Protein AF-A0AAE6CJ01-F1 (afdb_monomer_lite)

Foldseek 3Di:
DPDPDDPVVLLQVLLVVLLVLLVVLQVVLCVVCVVVVVVDDPVCCCVSRVVVSLVVSLVSLLQQLLVDPPPSLVSLVSSPVSNVVVVQVVVCVVVVHRDDDPCCVVVVVSSVVSNVSSNVNSVCVNVDVVVVVVVVVVD

pLDDT: mean 82.45, std 14.65, range [36.97, 95.62]

Sequence (139 aa):
MAGVTLNFLSILKYSLILFVVGVSMSAAYTVLWGEDLASQSSLDFLFYQYLPINLVCLLVLSYYAKVQVRYTIFHLIAAVSISDLLGVIITSILMGEWFVSPLWVIDFPVTVITIGVAMIIGRSLRKGPIASWKVNAEN

Secondary structure (DSSP, 8-state):
-------HHHHHHHHHHHHHHHHHHHHHHHHHHTTTTTT--HHHIIIIIIHHHHHHHHHHHHHHHHH--SSHHHHHHHHHHHHHHHHHHHHHHHHTS----TTHHHHHHHHHHHHHHHHHHHHHHHHSHHHHHHHHS--

Structure (mmCIF, N/CA/C/O backbone):
data_AF-A0AAE6CJ01-F1
#
_entry.id   AF-A0AAE6CJ01-F1
#
loop_
_atom_site.group_PDB
_atom_site.id
_atom_site.type_symbol
_atom_site.label_atom_id
_atom_site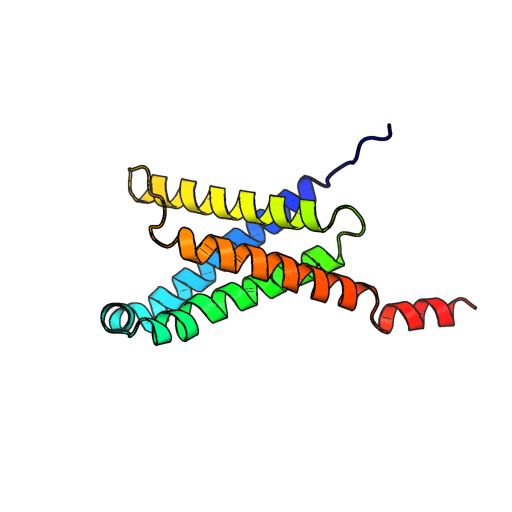.label_alt_id
_atom_site.label_comp_id
_atom_site.label_asym_id
_atom_site.label_entity_id
_atom_site.label_seq_id
_atom_site.pdbx_PDB_ins_code
_atom_site.Cartn_x
_atom_site.Cartn_y
_atom_site.Cartn_z
_atom_site.occupancy
_atom_site.B_iso_or_equiv
_atom_site.auth_seq_id
_atom_site.auth_comp_id
_atom_site.auth_asym_id
_atom_site.auth_atom_id
_atom_site.pdbx_PDB_model_num
ATOM 1 N N . MET A 1 1 ? -23.620 18.117 16.827 1.00 37.97 1 MET A N 1
ATOM 2 C CA . MET A 1 1 ? -22.871 17.233 15.908 1.00 37.97 1 MET A CA 1
ATOM 3 C C . MET A 1 1 ? -21.413 17.259 16.339 1.00 37.97 1 MET A C 1
ATOM 5 O O . MET A 1 1 ? -20.735 18.241 16.080 1.00 37.97 1 MET A O 1
ATOM 9 N N . ALA A 1 2 ? -20.962 16.270 17.113 1.00 36.97 2 ALA A N 1
ATOM 10 C CA . ALA A 1 2 ? -19.562 16.200 17.525 1.00 36.97 2 ALA A CA 1
ATOM 11 C C . ALA A 1 2 ? -18.720 15.820 16.300 1.00 36.97 2 ALA A C 1
ATOM 13 O O . ALA A 1 2 ? -18.972 14.784 15.684 1.00 36.97 2 ALA A O 1
ATOM 14 N N . GLY A 1 3 ? -17.786 16.693 15.919 1.00 43.44 3 GLY A N 1
ATOM 15 C CA . GLY A 1 3 ? -16.930 16.510 14.754 1.00 43.44 3 GLY A CA 1
ATOM 16 C C . GLY A 1 3 ? -16.203 15.172 14.815 1.00 43.44 3 GLY A C 1
ATOM 17 O O . GLY A 1 3 ? -15.564 14.833 15.810 1.00 43.44 3 GLY A O 1
ATOM 18 N N . VAL A 1 4 ? -16.330 14.397 13.744 1.00 55.81 4 VAL A N 1
ATOM 19 C CA . VAL A 1 4 ? -15.549 13.184 13.528 1.00 55.81 4 VAL A CA 1
ATOM 20 C C . VAL A 1 4 ? -14.099 13.604 13.323 1.00 55.81 4 VAL A C 1
ATOM 22 O O . VAL A 1 4 ? -13.709 14.008 12.233 1.00 55.81 4 VAL A O 1
ATOM 25 N N . THR A 1 5 ? -13.295 13.564 14.380 1.00 63.41 5 THR A N 1
ATOM 26 C CA . THR A 1 5 ? -11.873 13.886 14.291 1.00 63.41 5 THR A CA 1
ATOM 27 C C . THR A 1 5 ? -11.125 12.693 13.706 1.00 63.41 5 THR A C 1
ATOM 29 O O . THR A 1 5 ? -10.793 11.728 14.395 1.00 63.41 5 THR A O 1
ATOM 32 N N . LEU A 1 6 ? -10.890 12.739 12.393 1.00 71.12 6 LEU A N 1
ATOM 33 C CA . LEU A 1 6 ? -9.915 11.871 11.739 1.00 71.12 6 LEU A CA 1
ATOM 34 C C . LEU A 1 6 ? -8.531 12.173 12.322 1.00 71.12 6 LEU A C 1
ATOM 36 O O . LEU A 1 6 ? -8.132 13.334 12.431 1.00 71.12 6 LEU A O 1
ATOM 40 N N . ASN A 1 7 ? -7.790 11.135 12.704 1.00 83.94 7 ASN A N 1
ATOM 41 C CA . ASN A 1 7 ? -6.447 11.304 13.241 1.00 83.94 7 ASN A CA 1
ATOM 42 C C . ASN A 1 7 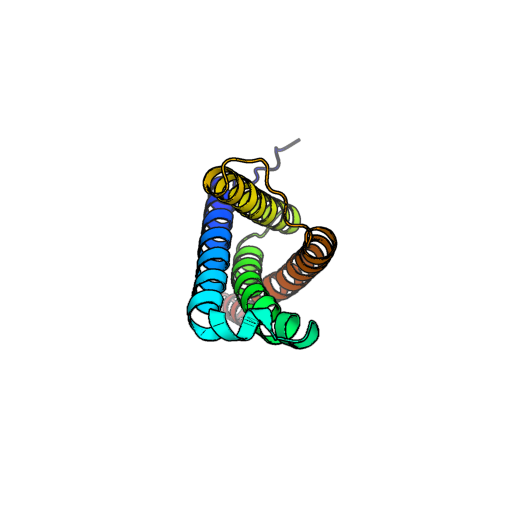? -5.466 11.545 12.088 1.00 83.94 7 ASN A C 1
ATOM 44 O O . ASN A 1 7 ? -4.805 10.619 11.614 1.00 83.94 7 ASN A O 1
ATOM 48 N N . PHE A 1 8 ? -5.396 12.798 11.637 1.00 85.75 8 PHE A N 1
ATOM 49 C CA . PHE A 1 8 ? -4.600 13.213 10.483 1.00 85.75 8 PHE A CA 1
ATOM 50 C C . PHE A 1 8 ? -3.118 12.852 10.622 1.00 85.75 8 PHE A C 1
ATOM 52 O O . PHE A 1 8 ? -2.521 12.335 9.683 1.00 85.75 8 PHE A O 1
ATOM 59 N N . LEU A 1 9 ? -2.541 13.029 11.814 1.00 89.56 9 LEU A N 1
ATOM 60 C CA . LEU A 1 9 ? -1.149 12.658 12.077 1.00 89.56 9 LEU A CA 1
ATOM 61 C C . LEU A 1 9 ? -0.921 11.158 11.868 1.00 89.56 9 LEU A C 1
ATOM 63 O O . LEU A 1 9 ? 0.071 10.745 11.268 1.00 89.56 9 LEU A O 1
ATOM 67 N N . SER A 1 10 ? -1.855 10.330 12.339 1.00 90.50 10 SER A N 1
ATOM 68 C CA . SER A 1 10 ? -1.776 8.897 12.103 1.00 90.50 10 SER A CA 1
ATOM 69 C C . SER A 1 10 ? -1.938 8.562 10.623 1.00 90.50 10 SER A C 1
ATOM 71 O O . SER A 1 10 ? -1.204 7.706 10.145 1.00 90.50 10 SER A O 1
ATOM 73 N N . ILE A 1 11 ? -2.861 9.210 9.910 1.00 92.81 11 ILE A N 1
ATOM 74 C CA . ILE A 1 11 ? -3.048 8.998 8.468 1.00 92.81 11 ILE A CA 1
ATOM 75 C C . ILE A 1 11 ? -1.736 9.290 7.744 1.00 92.81 11 ILE A C 1
ATOM 77 O O . ILE A 1 11 ? -1.218 8.415 7.055 1.00 92.81 11 ILE A O 1
ATOM 81 N N . LEU A 1 12 ? -1.145 10.464 7.973 1.00 93.50 12 LEU A N 1
ATOM 82 C CA . LEU A 1 12 ? 0.104 10.872 7.335 1.00 93.50 12 LEU A CA 1
ATOM 83 C C . LEU A 1 12 ? 1.246 9.893 7.638 1.00 93.50 12 LEU A C 1
ATOM 85 O O . LEU A 1 12 ? 1.942 9.459 6.724 1.00 93.50 12 LEU A O 1
ATOM 89 N N . LYS A 1 13 ? 1.391 9.474 8.904 1.00 93.94 13 LYS A N 1
ATOM 90 C CA . LYS A 1 13 ? 2.413 8.500 9.316 1.00 93.94 13 LYS A CA 1
ATOM 91 C C . LYS A 1 13 ? 2.299 7.192 8.534 1.00 93.94 13 LYS A C 1
ATOM 93 O O . LYS A 1 13 ? 3.295 6.704 8.012 1.00 93.94 13 LYS A O 1
ATOM 98 N N . TYR A 1 14 ? 1.103 6.608 8.474 1.00 94.38 14 TYR A N 1
ATOM 99 C CA . TYR A 1 14 ? 0.914 5.331 7.784 1.00 94.38 14 TYR A CA 1
ATOM 100 C C . TYR A 1 14 ? 0.951 5.474 6.261 1.00 94.38 14 TYR A C 1
ATOM 102 O O . TYR A 1 14 ? 1.416 4.549 5.607 1.00 94.38 14 TYR A O 1
ATOM 110 N N . SER A 1 15 ? 0.568 6.632 5.714 1.00 94.94 15 SER A N 1
ATOM 111 C CA . SER A 1 15 ? 0.752 6.947 4.287 1.00 94.94 15 SER A CA 1
ATOM 112 C C . SER A 1 15 ? 2.232 6.929 3.912 1.00 94.94 15 SER A C 1
ATOM 114 O O . SER A 1 15 ? 2.620 6.299 2.937 1.00 94.94 15 SER A O 1
ATOM 116 N N . LEU A 1 16 ? 3.077 7.572 4.725 1.00 95.62 16 LEU A N 1
ATOM 117 C CA . LEU A 1 16 ? 4.516 7.630 4.480 1.00 95.62 16 LEU A CA 1
ATOM 118 C C . LEU A 1 16 ? 5.181 6.256 4.638 1.00 95.62 16 LEU A C 1
ATOM 120 O O . LEU A 1 16 ? 6.043 5.901 3.841 1.00 95.62 16 LEU A O 1
ATOM 124 N N . ILE A 1 17 ? 4.754 5.457 5.623 1.00 95.38 17 ILE A N 1
ATOM 125 C CA . ILE A 1 17 ? 5.225 4.071 5.769 1.00 95.38 17 ILE A CA 1
ATOM 126 C C . ILE A 1 17 ? 4.850 3.245 4.534 1.00 95.38 17 ILE A C 1
ATOM 128 O O . ILE A 1 17 ? 5.706 2.542 4.008 1.00 95.38 17 ILE A O 1
ATOM 132 N N . LEU A 1 18 ? 3.600 3.333 4.066 1.00 94.69 18 LEU A N 1
ATOM 133 C CA . LEU A 1 18 ? 3.142 2.617 2.871 1.00 94.69 18 LEU A CA 1
ATOM 134 C C . LEU A 1 18 ? 3.941 3.015 1.636 1.00 94.69 18 LEU A C 1
ATOM 136 O O . LEU A 1 18 ? 4.409 2.138 0.916 1.00 94.69 18 LEU A O 1
ATOM 140 N N . PHE A 1 19 ? 4.165 4.313 1.452 1.00 94.00 19 PHE A N 1
ATOM 141 C CA . PHE A 1 19 ? 4.967 4.831 0.356 1.00 94.00 19 PHE A CA 1
ATOM 142 C C . PHE A 1 19 ? 6.399 4.276 0.389 1.00 94.00 19 PHE A C 1
ATOM 144 O O . PHE A 1 19 ? 6.857 3.684 -0.586 1.00 94.00 19 PHE A O 1
ATOM 151 N N . VAL A 1 20 ? 7.092 4.395 1.528 1.00 94.69 20 VAL A N 1
ATOM 152 C CA . VAL A 1 20 ? 8.475 3.910 1.678 1.00 94.69 20 VAL A CA 1
ATOM 153 C C . VAL A 1 20 ? 8.559 2.403 1.457 1.00 94.69 20 VAL A C 1
ATOM 155 O O . VAL A 1 20 ? 9.460 1.941 0.762 1.00 94.69 20 VAL A O 1
ATOM 158 N N . VAL A 1 21 ? 7.625 1.633 2.015 1.00 93.44 21 VAL A N 1
ATOM 159 C CA . VAL A 1 21 ? 7.573 0.177 1.845 1.00 93.44 21 VAL A CA 1
ATOM 160 C C . VAL A 1 21 ? 7.333 -0.196 0.385 1.00 93.44 21 VAL A C 1
ATOM 162 O O . VAL A 1 21 ? 8.063 -1.028 -0.147 1.00 93.44 21 VAL A O 1
ATOM 165 N N . GLY A 1 22 ? 6.355 0.430 -0.273 1.00 90.12 22 GLY A N 1
ATOM 166 C CA . GLY A 1 22 ? 6.030 0.163 -1.672 1.00 90.12 22 GLY A CA 1
ATOM 167 C C . GLY A 1 22 ? 7.210 0.451 -2.598 1.00 90.12 22 GLY A C 1
ATOM 168 O O . GLY A 1 22 ? 7.600 -0.408 -3.388 1.00 90.12 22 GLY A O 1
ATOM 169 N N . VAL A 1 23 ? 7.843 1.617 -2.436 1.00 89.75 23 VAL A N 1
ATOM 170 C CA . VAL A 1 23 ? 9.035 1.999 -3.207 1.00 89.75 23 VAL A CA 1
ATOM 171 C C . VAL A 1 23 ? 10.197 1.050 -2.931 1.00 89.75 23 VAL A C 1
ATOM 173 O O . VAL A 1 23 ? 10.832 0.582 -3.870 1.00 89.75 23 VAL A O 1
ATOM 176 N N . SER A 1 24 ? 10.458 0.725 -1.663 1.00 90.25 24 SER A N 1
ATOM 177 C CA . SER A 1 24 ? 11.584 -0.138 -1.281 1.00 90.25 24 SER A CA 1
ATOM 178 C C . SER A 1 24 ? 11.423 -1.559 -1.822 1.00 90.25 24 SER A C 1
ATOM 180 O O . SER A 1 24 ? 12.386 -2.123 -2.331 1.00 90.25 24 SER A O 1
ATOM 182 N N . MET A 1 25 ? 10.214 -2.129 -1.759 1.00 89.00 25 MET A N 1
ATOM 183 C CA . MET A 1 25 ? 9.934 -3.462 -2.308 1.00 89.00 25 MET A CA 1
ATOM 184 C C . MET A 1 25 ? 10.014 -3.468 -3.838 1.00 89.00 25 MET A C 1
ATOM 186 O O . MET A 1 25 ? 10.583 -4.394 -4.410 1.00 89.00 25 MET A O 1
ATOM 190 N N . SER A 1 26 ? 9.509 -2.423 -4.500 1.00 83.88 26 SER A N 1
ATOM 191 C CA . SER A 1 26 ? 9.610 -2.279 -5.959 1.00 83.88 26 SER A CA 1
ATOM 192 C C . SER A 1 26 ? 11.065 -2.124 -6.426 1.00 83.88 26 SER A C 1
ATOM 194 O O . SER A 1 26 ? 11.503 -2.783 -7.371 1.00 83.88 26 SER A O 1
ATOM 196 N N . ALA A 1 27 ? 11.856 -1.313 -5.717 1.00 85.19 27 ALA A N 1
ATOM 197 C CA . ALA A 1 27 ? 13.278 -1.137 -5.990 1.00 85.19 27 ALA A CA 1
ATOM 198 C C . ALA A 1 27 ? 14.068 -2.428 -5.737 1.00 85.19 27 ALA A C 1
ATOM 200 O O . ALA A 1 27 ? 14.870 -2.821 -6.579 1.00 85.19 27 ALA A O 1
ATOM 201 N N . ALA A 1 28 ? 13.809 -3.123 -4.624 1.00 86.25 28 ALA A N 1
ATOM 202 C CA . ALA A 1 28 ? 14.435 -4.410 -4.333 1.00 86.25 28 ALA A CA 1
ATOM 203 C C . ALA A 1 28 ? 14.129 -5.438 -5.428 1.00 86.25 28 ALA A C 1
ATOM 205 O O . ALA A 1 28 ? 15.037 -6.131 -5.877 1.00 86.25 28 ALA A O 1
ATOM 206 N N . TYR A 1 29 ? 12.882 -5.492 -5.903 1.00 80.19 29 TYR A N 1
ATOM 207 C CA . TYR A 1 29 ? 12.509 -6.375 -7.004 1.00 80.19 29 TYR A CA 1
ATOM 208 C C . TYR A 1 29 ? 13.257 -6.030 -8.296 1.00 80.19 29 TYR A C 1
ATOM 210 O O . TYR A 1 29 ? 13.843 -6.904 -8.927 1.00 80.19 29 TYR A O 1
ATOM 218 N N . THR A 1 30 ? 13.310 -4.743 -8.643 1.00 81.50 30 THR A N 1
ATOM 219 C CA . THR A 1 30 ? 14.035 -4.255 -9.826 1.00 81.50 30 THR A CA 1
ATOM 220 C C . THR A 1 30 ? 15.527 -4.588 -9.756 1.00 81.50 30 THR A C 1
ATOM 222 O O . THR A 1 30 ? 16.114 -4.975 -10.757 1.00 81.50 30 THR A O 1
ATOM 225 N N . VAL A 1 31 ? 16.154 -4.476 -8.583 1.00 84.12 31 VAL A N 1
ATOM 226 C CA . VAL A 1 31 ? 17.579 -4.804 -8.405 1.00 84.12 31 VAL A CA 1
ATOM 227 C C . VAL A 1 31 ? 17.834 -6.307 -8.496 1.00 84.12 31 VAL A C 1
ATOM 229 O O . VAL A 1 31 ? 18.844 -6.722 -9.053 1.00 84.12 31 VAL A O 1
ATOM 232 N N . LEU A 1 32 ? 16.946 -7.123 -7.931 1.00 80.75 32 LEU A N 1
ATOM 233 C CA . LEU A 1 32 ? 17.154 -8.565 -7.819 1.00 80.75 32 LEU A CA 1
ATOM 234 C C . LEU A 1 32 ? 16.742 -9.341 -9.082 1.00 80.75 32 LEU A C 1
ATOM 236 O O . LEU A 1 32 ? 17.320 -10.391 -9.343 1.00 80.75 32 LEU A O 1
ATOM 240 N N . TRP A 1 33 ? 15.781 -8.835 -9.862 1.00 75.00 33 TRP A N 1
ATOM 241 C CA . TRP A 1 33 ? 15.225 -9.523 -11.041 1.00 75.00 33 TRP A CA 1
ATOM 242 C C . TRP A 1 33 ? 15.211 -8.674 -12.322 1.00 75.00 33 TRP A C 1
ATOM 244 O O . TRP A 1 33 ? 14.666 -9.113 -13.333 1.00 75.00 33 TRP A O 1
ATOM 254 N N . GLY A 1 34 ? 15.793 -7.467 -12.305 1.00 66.56 34 GLY A N 1
ATOM 255 C CA . GLY A 1 34 ? 15.680 -6.442 -13.356 1.00 66.56 34 GLY A CA 1
ATOM 256 C C . GLY A 1 34 ? 15.938 -6.900 -14.791 1.00 66.56 34 GLY A C 1
ATOM 257 O O . GLY A 1 34 ? 15.253 -6.442 -15.703 1.00 66.56 34 GLY A O 1
ATOM 258 N N . GLU A 1 35 ? 16.888 -7.812 -14.996 1.00 60.78 35 GLU A N 1
ATOM 259 C CA . GLU A 1 35 ? 17.230 -8.334 -16.327 1.00 60.78 35 GLU A CA 1
ATOM 260 C C . GLU A 1 35 ? 16.198 -9.350 -16.854 1.00 60.78 35 GLU A C 1
ATOM 262 O O . GLU A 1 35 ? 15.951 -9.402 -18.058 1.00 60.78 35 GLU A O 1
ATOM 267 N N . ASP A 1 36 ? 15.517 -10.085 -15.968 1.00 61.78 36 ASP A N 1
ATOM 268 C CA . ASP A 1 36 ? 14.522 -11.099 -16.341 1.00 61.78 36 ASP A CA 1
ATOM 269 C C . ASP A 1 36 ? 13.118 -10.507 -16.557 1.00 61.78 36 ASP A C 1
ATOM 271 O O . ASP A 1 36 ? 12.308 -11.080 -17.292 1.00 61.78 36 ASP A O 1
ATOM 275 N N . LEU A 1 37 ? 12.830 -9.335 -15.974 1.00 58.78 37 LEU A N 1
ATOM 276 C CA . LEU A 1 37 ? 11.527 -8.651 -16.041 1.00 58.78 37 LEU A CA 1
ATOM 277 C C . LEU A 1 37 ? 11.025 -8.412 -17.472 1.00 58.78 37 LEU A C 1
ATOM 279 O O . LEU A 1 37 ? 9.827 -8.513 -17.724 1.00 58.78 37 LEU A O 1
ATOM 283 N N . ALA A 1 38 ? 11.922 -8.095 -18.410 1.00 60.44 38 ALA A N 1
ATOM 284 C CA . ALA A 1 38 ? 11.550 -7.787 -19.793 1.00 60.44 38 ALA A CA 1
ATOM 285 C C . ALA A 1 38 ? 11.097 -9.024 -20.593 1.00 60.44 38 ALA A C 1
ATOM 287 O O . ALA A 1 38 ? 10.479 -8.880 -21.648 1.00 60.44 38 ALA A O 1
ATOM 288 N N . SER A 1 39 ? 11.404 -10.227 -20.100 1.00 63.38 39 SER A N 1
ATOM 289 C CA . SER A 1 39 ? 11.107 -11.504 -20.763 1.00 63.38 39 SER A CA 1
ATOM 290 C C . SER A 1 39 ? 10.021 -12.327 -20.063 1.00 63.38 39 SER A C 1
ATOM 292 O O . SER A 1 39 ? 9.573 -13.340 -20.603 1.00 63.38 39 SER A O 1
ATOM 294 N N . GLN A 1 40 ? 9.595 -11.905 -18.869 1.00 63.88 40 GLN A N 1
ATOM 295 C CA . GLN A 1 40 ? 8.669 -12.664 -18.040 1.00 63.88 40 GLN A CA 1
ATOM 296 C C . GLN A 1 40 ? 7.231 -12.622 -18.557 1.00 63.88 40 GLN A C 1
ATOM 298 O O . GLN A 1 40 ? 6.743 -11.623 -19.092 1.00 63.88 40 GLN A O 1
ATOM 303 N N . SER A 1 41 ? 6.525 -13.735 -18.351 1.00 73.94 41 SER A N 1
ATOM 304 C CA . SER A 1 41 ? 5.102 -13.815 -18.648 1.00 73.94 41 SER A CA 1
ATOM 305 C C . SER A 1 41 ? 4.298 -12.920 -17.696 1.00 73.94 41 SER A C 1
ATOM 307 O O . SER A 1 41 ? 4.704 -12.639 -16.567 1.00 73.94 41 SER A O 1
ATOM 309 N N . SER A 1 42 ? 3.104 -12.499 -18.118 1.00 70.12 42 SER A N 1
ATOM 310 C CA . SER A 1 42 ? 2.223 -11.649 -17.303 1.00 70.12 42 SER A CA 1
ATOM 311 C C . SER A 1 42 ? 1.832 -12.289 -15.962 1.00 70.12 42 SER A C 1
ATOM 313 O O . SER A 1 42 ? 1.527 -11.576 -15.009 1.00 70.12 42 SER A O 1
ATOM 315 N N . LEU A 1 43 ? 1.837 -13.626 -15.879 1.00 73.44 43 LEU A N 1
ATOM 316 C CA . LEU A 1 43 ? 1.580 -14.361 -14.639 1.00 73.44 43 LEU A CA 1
ATOM 317 C C . LEU A 1 43 ? 2.771 -14.286 -13.685 1.00 73.44 43 LEU A C 1
ATOM 319 O O . LEU A 1 43 ? 2.572 -14.039 -12.497 1.00 73.44 43 LEU A O 1
ATOM 323 N N . ASP A 1 44 ? 3.989 -14.435 -14.200 1.00 73.06 44 ASP A N 1
ATOM 324 C CA . ASP A 1 44 ? 5.205 -14.338 -13.393 1.00 73.06 44 ASP A CA 1
ATOM 325 C C . ASP A 1 44 ? 5.326 -12.938 -12.786 1.00 73.06 44 ASP A C 1
ATOM 327 O O . ASP A 1 44 ? 5.508 -12.794 -11.580 1.00 73.06 44 ASP A O 1
ATOM 331 N N . PHE A 1 45 ? 5.056 -11.897 -13.572 1.00 73.06 45 PHE A N 1
ATOM 332 C CA . PHE A 1 45 ? 4.999 -10.524 -13.070 1.00 73.06 45 PHE A CA 1
ATOM 333 C C . PHE A 1 45 ? 3.996 -10.352 -11.907 1.00 73.06 45 PHE A C 1
ATOM 335 O O . PHE A 1 45 ? 4.277 -9.682 -10.908 1.00 73.06 45 PHE A O 1
ATOM 342 N N . LEU A 1 46 ? 2.832 -11.004 -11.988 1.00 74.81 46 LEU A N 1
ATOM 343 C CA . LEU A 1 46 ? 1.799 -10.929 -10.955 1.00 74.81 46 LEU A CA 1
ATOM 344 C C . LEU A 1 46 ? 2.244 -11.623 -9.652 1.00 74.81 46 LEU A C 1
ATOM 346 O O . LEU A 1 46 ? 2.094 -11.063 -8.562 1.00 74.81 46 LEU A O 1
ATOM 350 N N . PHE A 1 47 ? 2.825 -12.819 -9.755 1.00 77.12 47 PHE A N 1
ATOM 351 C CA . PHE A 1 47 ? 3.254 -13.608 -8.596 1.00 77.12 47 PHE A CA 1
ATOM 352 C C . PHE A 1 47 ? 4.565 -13.132 -7.971 1.00 77.12 47 PHE A C 1
ATOM 354 O O . PHE A 1 47 ? 4.694 -13.173 -6.747 1.00 77.12 47 PHE A O 1
ATOM 361 N N . TYR A 1 48 ? 5.523 -12.681 -8.775 1.00 74.38 48 TYR A N 1
ATOM 362 C CA . TYR A 1 48 ? 6.861 -12.339 -8.300 1.00 74.38 48 TYR A CA 1
ATOM 363 C C . TYR A 1 48 ? 7.003 -10.861 -7.934 1.00 74.38 48 TYR A C 1
ATOM 365 O O . TYR A 1 48 ? 7.712 -10.556 -6.977 1.00 74.38 48 TYR A O 1
ATOM 373 N N . GLN A 1 49 ? 6.278 -9.953 -8.596 1.00 76.19 49 GLN A N 1
ATOM 374 C CA . GLN A 1 49 ? 6.336 -8.523 -8.277 1.00 76.19 49 GLN A CA 1
ATOM 375 C C . GLN A 1 49 ? 5.117 -8.038 -7.494 1.00 76.19 49 GLN A C 1
ATOM 377 O O . GLN A 1 49 ? 5.256 -7.461 -6.414 1.00 76.19 49 GLN A O 1
ATOM 382 N N . TYR A 1 50 ? 3.908 -8.270 -8.012 1.00 79.62 50 TYR A N 1
ATOM 383 C CA . TYR A 1 50 ? 2.697 -7.699 -7.414 1.00 79.62 50 TYR A CA 1
ATOM 384 C C . TYR A 1 50 ? 2.350 -8.333 -6.072 1.00 79.62 50 TYR A C 1
ATOM 386 O O . TYR A 1 50 ? 2.049 -7.617 -5.113 1.00 79.62 50 TYR A O 1
ATOM 394 N N . LEU A 1 51 ? 2.376 -9.664 -5.986 1.00 84.00 51 LEU A N 1
ATOM 395 C CA . LEU A 1 51 ? 1.972 -10.378 -4.778 1.00 84.00 51 LEU A CA 1
ATOM 396 C C . LEU A 1 51 ? 2.833 -9.988 -3.560 1.00 84.00 51 LEU A C 1
ATOM 398 O O . LEU A 1 51 ? 2.246 -9.622 -2.537 1.00 84.00 51 LEU A O 1
ATOM 402 N N . PRO A 1 52 ? 4.182 -9.979 -3.621 1.00 85.38 52 PRO A N 1
ATOM 403 C CA . PRO A 1 52 ? 4.996 -9.652 -2.453 1.00 85.38 52 PRO A CA 1
ATOM 404 C C . PRO A 1 52 ? 4.810 -8.205 -1.993 1.00 85.38 52 PRO A C 1
ATOM 406 O O . PRO A 1 52 ? 4.677 -7.965 -0.794 1.00 85.38 52 PRO A O 1
ATOM 409 N N . ILE A 1 53 ? 4.726 -7.249 -2.926 1.00 87.81 53 ILE A N 1
ATOM 410 C CA . ILE A 1 53 ? 4.473 -5.836 -2.602 1.00 87.81 53 ILE A CA 1
ATOM 411 C C . ILE A 1 53 ? 3.129 -5.699 -1.876 1.00 87.81 53 ILE A C 1
ATOM 413 O O . ILE A 1 53 ? 3.061 -5.120 -0.788 1.00 87.81 53 ILE A O 1
ATOM 417 N N . ASN A 1 54 ? 2.067 -6.294 -2.429 1.00 87.75 54 ASN A N 1
ATOM 418 C CA . ASN A 1 54 ? 0.731 -6.223 -1.842 1.00 87.75 54 ASN A CA 1
ATOM 419 C C . ASN A 1 54 ? 0.649 -6.921 -0.480 1.00 87.75 54 ASN A C 1
ATOM 421 O O . ASN A 1 54 ? -0.043 -6.423 0.405 1.00 87.75 54 ASN A O 1
ATOM 425 N N . LEU A 1 55 ? 1.383 -8.016 -0.261 1.00 90.31 55 LEU A N 1
ATOM 426 C CA . LEU A 1 55 ? 1.450 -8.677 1.045 1.00 90.31 55 LEU A CA 1
ATOM 427 C C . LEU A 1 55 ? 2.068 -7.775 2.118 1.00 90.31 55 LEU A C 1
ATOM 429 O O . LEU A 1 55 ? 1.533 -7.689 3.225 1.00 90.31 55 LEU A O 1
ATOM 433 N N . VAL A 1 56 ? 3.156 -7.062 1.813 1.00 92.00 56 VAL A N 1
ATOM 434 C CA . VAL A 1 56 ? 3.760 -6.149 2.797 1.00 92.00 56 VAL A CA 1
ATOM 435 C C . VAL A 1 56 ? 2.853 -4.940 3.049 1.00 92.00 56 VAL A C 1
ATOM 437 O O . VAL A 1 56 ? 2.625 -4.579 4.207 1.00 92.00 56 VAL A O 1
ATOM 440 N N . CYS A 1 57 ? 2.244 -4.370 2.006 1.00 92.44 57 CYS A N 1
ATOM 441 C CA . CYS A 1 57 ? 1.234 -3.318 2.157 1.00 92.44 57 CYS A CA 1
ATOM 442 C C . CYS A 1 57 ? 0.041 -3.788 3.006 1.00 92.44 57 CYS A C 1
ATOM 444 O O . CYS A 1 57 ? -0.413 -3.066 3.899 1.00 92.44 57 CYS A O 1
ATOM 446 N N . LEU A 1 58 ? -0.421 -5.024 2.800 1.00 94.19 58 LEU A N 1
ATOM 447 C CA . LEU A 1 58 ? -1.491 -5.643 3.576 1.00 94.19 58 LEU A CA 1
ATOM 448 C C . LEU A 1 58 ? -1.121 -5.757 5.058 1.00 94.19 58 LEU A C 1
ATOM 450 O O . LEU A 1 58 ? -1.968 -5.486 5.909 1.00 94.19 58 LEU A O 1
ATOM 454 N N . LEU A 1 59 ? 0.123 -6.114 5.392 1.00 93.94 59 LEU A N 1
ATOM 455 C CA . LEU A 1 59 ? 0.591 -6.173 6.782 1.00 93.94 59 LEU A CA 1
ATOM 456 C C . LEU A 1 59 ? 0.552 -4.793 7.451 1.00 93.94 59 LEU A C 1
ATOM 458 O O . LEU A 1 59 ? 0.010 -4.657 8.553 1.00 93.94 59 LEU A O 1
ATOM 462 N N . VAL A 1 60 ? 1.064 -3.763 6.771 1.00 94.56 60 VAL A N 1
ATOM 463 C CA . VAL A 1 60 ? 1.053 -2.378 7.271 1.00 94.56 60 VAL A CA 1
ATOM 464 C C . VAL A 1 60 ? -0.382 -1.893 7.481 1.00 94.56 60 VAL A C 1
ATOM 466 O O . VAL A 1 60 ? -0.714 -1.386 8.558 1.00 94.56 60 VAL A O 1
ATOM 469 N N . LEU A 1 61 ? -1.257 -2.098 6.492 1.00 95.25 61 LEU A N 1
ATOM 470 C CA . LEU A 1 61 ? -2.665 -1.707 6.564 1.00 95.25 61 LEU A CA 1
ATOM 471 C C . LEU A 1 61 ? -3.424 -2.489 7.636 1.00 95.25 61 LEU A C 1
ATOM 473 O O . LEU A 1 61 ? -4.217 -1.899 8.363 1.00 95.25 61 LEU A O 1
ATOM 477 N N . SER A 1 62 ? -3.168 -3.788 7.793 1.00 94.62 62 SER A N 1
ATOM 478 C CA . SER A 1 62 ? -3.805 -4.621 8.823 1.00 94.62 62 SER A CA 1
ATOM 479 C C . SER A 1 62 ? -3.417 -4.161 10.225 1.00 94.62 62 SER A C 1
ATOM 481 O O . SER A 1 62 ? -4.265 -4.059 11.116 1.00 94.62 62 SER A O 1
ATOM 483 N N . TYR A 1 63 ? -2.139 -3.824 10.425 1.00 94.12 63 TYR A N 1
ATOM 484 C CA . TYR A 1 63 ? -1.672 -3.246 11.679 1.00 94.12 63 TYR A CA 1
ATOM 485 C C . TYR A 1 63 ? -2.305 -1.876 11.929 1.00 94.12 63 TYR A C 1
ATOM 487 O O . TYR A 1 63 ? -2.792 -1.607 13.029 1.00 94.12 63 TYR A O 1
ATOM 495 N N . TYR A 1 64 ? -2.382 -1.025 10.907 1.00 93.81 64 TYR A N 1
ATOM 496 C CA . TYR A 1 64 ? -3.041 0.268 11.035 1.00 93.81 64 TYR A CA 1
ATOM 497 C C . TYR A 1 64 ? -4.531 0.115 11.386 1.00 93.81 64 TYR A C 1
ATOM 499 O O . TYR A 1 64 ? -5.035 0.735 12.329 1.00 93.81 64 TYR A O 1
ATOM 507 N N . ALA A 1 65 ? -5.213 -0.805 10.705 1.00 92.44 65 ALA A N 1
ATOM 508 C CA . ALA A 1 65 ? -6.604 -1.157 10.934 1.00 92.44 65 ALA A CA 1
ATOM 509 C C . ALA A 1 65 ? -6.854 -1.717 12.340 1.00 92.44 65 ALA A C 1
ATOM 511 O O . ALA A 1 65 ? -7.938 -1.512 12.884 1.00 92.44 65 ALA A O 1
ATOM 512 N N . LYS A 1 66 ? -5.874 -2.390 12.957 1.00 91.94 66 LYS A N 1
ATOM 513 C CA . LYS A 1 66 ? -5.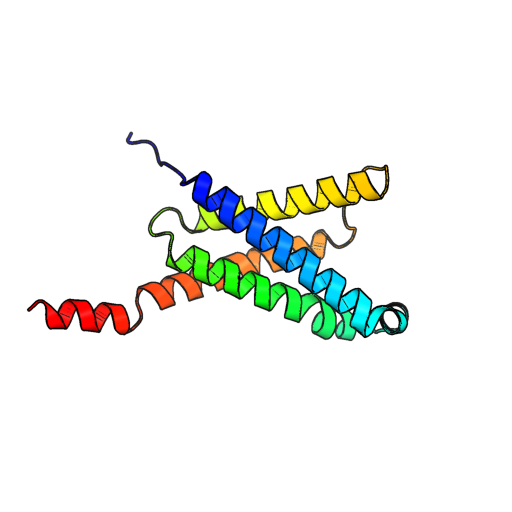933 -2.843 14.358 1.00 91.94 66 LYS A CA 1
ATOM 514 C C . LYS A 1 66 ? -5.899 -1.678 15.348 1.00 91.94 66 LYS A C 1
ATOM 516 O O . LYS A 1 66 ? -6.579 -1.731 16.370 1.00 91.94 66 LYS A O 1
ATOM 521 N N . VAL A 1 67 ? -5.134 -0.626 15.064 1.00 88.44 67 VAL A N 1
ATOM 522 C CA . VAL A 1 67 ? -4.982 0.523 15.973 1.00 88.44 67 VAL A CA 1
ATOM 523 C C . VAL A 1 67 ? -6.205 1.454 15.906 1.00 88.44 67 VAL A C 1
ATOM 525 O O . VAL A 1 67 ? -6.644 1.980 16.926 1.00 88.44 67 VAL A O 1
ATOM 528 N N . GLN A 1 68 ? -6.846 1.604 14.742 1.00 86.00 68 GLN A N 1
ATOM 529 C CA . GLN A 1 68 ? -7.917 2.598 14.540 1.00 86.00 68 GLN A CA 1
ATOM 530 C C . GLN A 1 68 ? -9.318 2.114 14.927 1.00 86.00 68 GLN A C 1
ATOM 532 O O . GLN A 1 68 ? -9.937 1.373 14.168 1.00 86.00 68 GLN A O 1
ATOM 537 N N . VAL A 1 69 ? -9.829 2.492 16.106 1.00 74.06 69 VAL A N 1
ATOM 538 C CA . VAL A 1 69 ? -11.124 2.002 16.648 1.00 74.06 69 VAL A CA 1
ATOM 539 C C . VAL A 1 69 ? -12.334 2.544 15.887 1.00 74.06 69 VAL A C 1
ATOM 541 O O . VAL A 1 69 ? -13.298 1.817 15.659 1.00 74.06 69 VAL A O 1
ATOM 544 N N . ARG A 1 70 ? -12.294 3.819 15.493 1.00 80.38 70 ARG A N 1
ATOM 545 C CA . ARG A 1 70 ? -13.399 4.510 14.819 1.00 80.38 70 ARG A CA 1
ATOM 546 C C . ARG A 1 70 ? -12.999 4.863 13.395 1.00 80.38 70 ARG A C 1
ATOM 548 O O . ARG A 1 70 ? -11.845 5.194 13.148 1.00 80.38 70 ARG A O 1
ATOM 555 N N . TYR A 1 71 ? -13.959 4.807 12.473 1.00 85.00 71 TYR A N 1
ATOM 556 C CA . TYR A 1 71 ? -13.765 5.227 11.079 1.00 85.00 71 TYR A CA 1
ATOM 557 C C . TYR A 1 71 ? -12.560 4.556 10.397 1.00 85.00 71 TYR A C 1
ATOM 559 O O . TYR A 1 71 ? -11.873 5.184 9.596 1.00 85.00 71 TYR A O 1
ATOM 567 N N . THR A 1 72 ? -12.294 3.281 10.719 1.00 88.56 72 THR A N 1
ATOM 568 C CA . THR A 1 72 ? -11.139 2.522 10.208 1.00 88.56 72 THR A CA 1
ATOM 569 C C . THR A 1 72 ? -11.059 2.581 8.686 1.00 88.56 72 THR A C 1
ATOM 571 O O . THR A 1 72 ? -9.996 2.848 8.147 1.00 88.56 72 THR A O 1
ATOM 574 N N . ILE A 1 73 ? -12.194 2.411 8.001 1.00 91.31 73 ILE A N 1
ATOM 575 C CA . ILE A 1 73 ? -12.249 2.430 6.537 1.00 91.31 73 ILE A CA 1
ATOM 576 C C . ILE A 1 73 ? -11.806 3.778 5.957 1.00 91.31 73 ILE A C 1
ATOM 578 O O . ILE A 1 73 ? -10.992 3.802 5.045 1.00 91.31 73 ILE A O 1
ATOM 582 N N . PHE A 1 74 ? -12.245 4.897 6.542 1.00 92.06 74 PHE A N 1
ATOM 583 C CA . PHE A 1 74 ? -11.848 6.233 6.093 1.00 92.06 74 PHE A CA 1
ATOM 584 C C . PHE A 1 74 ? -10.362 6.503 6.337 1.00 92.06 74 PHE A C 1
ATOM 586 O O . PHE A 1 74 ? -9.713 7.111 5.496 1.00 92.06 74 PHE A O 1
ATOM 593 N N . HIS A 1 75 ? -9.805 6.014 7.450 1.00 92.00 75 HIS A N 1
ATOM 594 C CA . HIS A 1 75 ? -8.371 6.129 7.724 1.00 92.00 75 HIS A CA 1
ATOM 595 C C . HIS A 1 75 ? -7.530 5.310 6.737 1.00 92.00 75 HIS A C 1
ATOM 597 O O . HIS A 1 75 ? -6.509 5.801 6.267 1.00 92.00 75 HIS A O 1
ATOM 603 N N . LEU A 1 76 ? -7.958 4.084 6.413 1.00 93.88 76 LEU A N 1
ATOM 604 C CA . LEU A 1 76 ? -7.267 3.234 5.439 1.00 93.88 76 LEU A CA 1
ATOM 605 C C . LEU A 1 76 ? -7.330 3.838 4.035 1.00 93.88 76 LEU A C 1
ATOM 607 O O . LEU A 1 76 ? -6.289 3.966 3.403 1.00 93.88 76 LEU A O 1
ATOM 611 N N . ILE A 1 77 ? -8.517 4.265 3.587 1.00 94.81 77 ILE A N 1
ATOM 612 C CA . ILE A 1 77 ? -8.692 4.922 2.284 1.00 94.81 77 ILE A CA 1
ATOM 613 C C . ILE A 1 77 ? -7.806 6.163 2.205 1.00 94.81 77 ILE A C 1
ATOM 615 O O . ILE A 1 77 ? -7.015 6.279 1.280 1.00 94.81 77 ILE A O 1
ATOM 619 N N . ALA A 1 78 ? -7.871 7.053 3.200 1.00 94.00 78 ALA A N 1
ATOM 620 C CA . ALA A 1 78 ? -7.066 8.269 3.196 1.00 94.00 78 ALA A CA 1
ATOM 621 C C . ALA A 1 78 ? -5.560 7.968 3.163 1.00 94.00 78 ALA A C 1
ATOM 623 O O . ALA A 1 78 ? -4.829 8.620 2.422 1.00 94.00 78 ALA A O 1
ATOM 624 N N . ALA A 1 79 ? -5.096 6.978 3.933 1.00 94.75 79 ALA A N 1
ATOM 625 C CA . ALA A 1 79 ? -3.678 6.645 3.980 1.00 94.75 79 ALA A CA 1
ATOM 626 C C . ALA A 1 79 ? -3.161 6.068 2.656 1.00 94.75 79 ALA A C 1
ATOM 628 O O . ALA A 1 79 ? -2.077 6.431 2.204 1.00 94.75 79 ALA A O 1
ATOM 629 N N . VAL A 1 80 ? -3.952 5.202 2.023 1.00 95.00 80 VAL A N 1
ATOM 630 C CA . VAL A 1 80 ? -3.621 4.645 0.710 1.00 95.00 80 VAL A CA 1
ATOM 631 C C . VAL A 1 80 ? -3.664 5.729 -0.363 1.00 95.00 80 VAL A C 1
ATOM 633 O O . VAL A 1 80 ? -2.692 5.890 -1.085 1.00 95.00 80 VAL A O 1
ATOM 636 N N . SER A 1 81 ? -4.717 6.551 -0.411 1.00 94.38 81 SER A N 1
ATOM 637 C CA . SER A 1 81 ? -4.823 7.625 -1.405 1.00 94.38 81 SER A CA 1
ATOM 638 C C . SER A 1 81 ? -3.682 8.637 -1.306 1.00 94.38 81 SER A C 1
ATOM 640 O O . SER A 1 81 ? -3.161 9.064 -2.329 1.00 94.38 81 SER A O 1
ATOM 642 N N . ILE A 1 82 ? -3.262 9.017 -0.094 1.00 95.56 82 ILE A N 1
ATOM 643 C CA . ILE A 1 82 ? -2.106 9.909 0.082 1.00 95.56 82 ILE A CA 1
ATOM 644 C C . ILE A 1 82 ? -0.818 9.216 -0.375 1.00 95.56 82 ILE A C 1
ATOM 646 O O . ILE A 1 82 ? -0.004 9.847 -1.042 1.00 95.56 82 ILE A O 1
ATOM 650 N N . SER A 1 83 ? -0.634 7.932 -0.052 1.00 94.81 83 SER A N 1
ATOM 651 C CA . SER A 1 83 ? 0.513 7.145 -0.522 1.00 94.81 83 SER A CA 1
ATOM 652 C C . SER A 1 83 ? 0.573 7.070 -2.054 1.00 94.81 83 SER A C 1
ATOM 654 O O . SER A 1 83 ? 1.629 7.316 -2.634 1.00 94.81 83 SER A O 1
ATOM 656 N N . ASP A 1 84 ? -0.552 6.792 -2.714 1.00 91.50 84 ASP A N 1
ATOM 657 C CA . ASP A 1 84 ? -0.635 6.689 -4.176 1.00 91.50 84 ASP A CA 1
ATOM 658 C C . ASP A 1 84 ? -0.383 8.043 -4.850 1.00 91.50 84 ASP A C 1
ATOM 660 O O . ASP A 1 84 ? 0.365 8.126 -5.824 1.00 91.50 84 ASP A O 1
ATOM 664 N N . LEU A 1 85 ? -0.941 9.126 -4.295 1.00 93.50 85 LEU A N 1
ATOM 665 C CA . LEU A 1 85 ? -0.686 10.486 -4.775 1.00 93.50 85 LEU A CA 1
ATOM 666 C C . LEU A 1 85 ? 0.795 10.857 -4.671 1.00 93.50 85 LEU A C 1
ATOM 668 O O . LEU A 1 85 ? 1.338 11.443 -5.604 1.00 93.50 85 LEU A O 1
ATOM 672 N N . LEU A 1 86 ? 1.461 10.500 -3.568 1.00 93.62 86 LEU A N 1
ATOM 673 C CA . LEU A 1 86 ? 2.907 10.695 -3.432 1.00 93.62 86 LEU A CA 1
ATOM 674 C C . LEU A 1 86 ? 3.675 9.918 -4.503 1.00 93.62 86 LEU A C 1
ATOM 676 O O . LEU A 1 86 ? 4.596 10.475 -5.097 1.00 93.62 86 LEU A O 1
ATOM 680 N N . GLY A 1 87 ? 3.261 8.679 -4.784 1.00 90.50 87 GLY A N 1
ATOM 681 C CA . GLY A 1 87 ? 3.773 7.876 -5.893 1.00 90.50 87 GLY A CA 1
ATOM 682 C C . GLY A 1 87 ? 3.708 8.627 -7.216 1.00 90.50 87 GLY A C 1
ATOM 683 O O . GLY A 1 87 ? 4.751 8.904 -7.799 1.00 90.50 87 GLY A O 1
ATOM 684 N N . VAL A 1 88 ? 2.504 9.032 -7.630 1.00 90.62 88 VAL A N 1
ATOM 685 C CA . VAL A 1 88 ? 2.261 9.749 -8.895 1.00 90.62 88 VAL A CA 1
ATOM 686 C C . VAL A 1 88 ? 3.064 11.047 -8.983 1.00 90.62 88 VAL A C 1
ATOM 688 O O . VAL A 1 88 ? 3.676 11.323 -10.016 1.00 90.62 88 VAL A O 1
ATOM 691 N N . ILE A 1 89 ? 3.086 11.845 -7.911 1.00 93.81 89 ILE A N 1
ATOM 692 C CA . ILE A 1 89 ? 3.815 13.120 -7.874 1.00 93.81 89 ILE A CA 1
ATOM 693 C C . ILE A 1 89 ? 5.313 12.877 -8.062 1.00 93.81 89 ILE A C 1
ATOM 695 O O . ILE A 1 89 ? 5.939 13.516 -8.904 1.00 93.81 89 ILE A O 1
ATOM 699 N N . ILE A 1 90 ? 5.891 11.945 -7.303 1.00 92.62 90 ILE A N 1
ATOM 700 C CA . ILE A 1 90 ? 7.332 11.684 -7.335 1.00 92.62 90 ILE A CA 1
ATOM 701 C C . ILE A 1 90 ? 7.740 11.066 -8.673 1.00 92.62 90 ILE A C 1
ATOM 703 O O . ILE A 1 90 ? 8.729 11.508 -9.256 1.00 92.62 90 ILE A O 1
ATOM 707 N N . THR A 1 91 ? 6.975 10.109 -9.206 1.00 89.44 91 THR A N 1
ATOM 708 C CA . THR A 1 91 ? 7.263 9.524 -10.524 1.00 89.44 91 THR A CA 1
ATOM 709 C C . THR A 1 91 ? 7.144 10.552 -11.641 1.00 89.44 91 THR A C 1
ATOM 711 O O . THR A 1 91 ? 7.992 10.575 -12.526 1.00 89.44 91 THR A O 1
ATOM 714 N N . SER A 1 92 ? 6.153 11.447 -11.576 1.00 91.94 92 SER A N 1
ATOM 715 C CA . SER A 1 92 ? 5.998 12.525 -12.560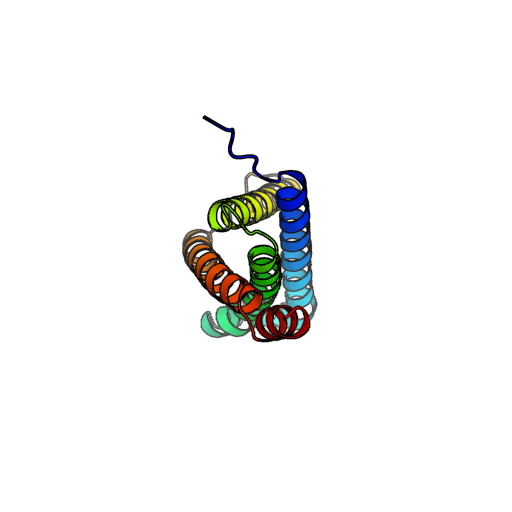 1.00 91.94 92 SER A CA 1
ATOM 716 C C . SER A 1 92 ? 7.170 13.510 -12.513 1.00 91.94 92 SER A C 1
ATOM 718 O O . SER A 1 92 ? 7.716 13.880 -13.548 1.00 91.94 92 SER A O 1
ATOM 720 N N . ILE A 1 93 ? 7.622 13.893 -11.311 1.00 94.25 93 ILE A N 1
ATOM 721 C CA . ILE A 1 93 ? 8.812 14.745 -11.144 1.00 94.25 93 ILE A CA 1
ATOM 722 C C . ILE A 1 93 ? 10.055 14.063 -11.731 1.00 94.25 93 ILE A C 1
ATOM 724 O O . ILE A 1 93 ? 10.838 14.719 -12.413 1.00 94.25 93 ILE A O 1
ATOM 728 N N . LEU A 1 94 ? 10.230 12.759 -11.490 1.00 91.56 94 LEU A N 1
ATOM 729 C CA . LEU A 1 94 ? 11.368 11.990 -12.004 1.00 91.56 94 LEU A CA 1
ATOM 730 C C . LEU A 1 94 ? 11.358 11.864 -13.532 1.00 91.56 94 LEU A C 1
ATOM 732 O O . LEU A 1 94 ? 12.421 11.915 -14.144 1.00 91.56 94 LEU A O 1
ATOM 736 N N . MET A 1 95 ? 10.182 11.711 -14.145 1.00 91.88 95 MET A N 1
ATOM 737 C CA . MET A 1 95 ? 10.042 11.631 -15.603 1.00 91.88 95 MET A CA 1
ATOM 738 C C . MET A 1 95 ? 10.064 13.003 -16.291 1.00 91.88 95 MET A C 1
ATOM 740 O O . MET A 1 95 ? 10.303 13.080 -17.492 1.00 91.88 95 MET A O 1
ATOM 744 N N . GLY A 1 96 ? 9.840 14.090 -15.547 1.00 94.50 96 GLY A N 1
ATOM 745 C CA . GLY A 1 96 ? 9.735 15.442 -16.102 1.00 94.50 96 GLY A CA 1
ATOM 746 C C . GLY A 1 96 ? 8.418 15.708 -16.840 1.00 94.50 96 GLY A C 1
ATOM 747 O O . GLY A 1 96 ? 8.267 16.756 -17.464 1.00 94.50 96 GLY A O 1
ATOM 748 N N . GLU A 1 97 ? 7.457 14.789 -16.752 1.00 92.62 97 GLU A N 1
ATOM 749 C CA . GLU A 1 97 ? 6.141 14.886 -17.377 1.00 92.62 97 GLU A CA 1
ATOM 750 C C . GLU A 1 97 ? 5.050 14.318 -16.468 1.00 92.62 97 GLU A C 1
ATOM 752 O O . GLU A 1 97 ? 5.321 13.632 -15.481 1.00 92.62 97 GLU A O 1
ATOM 757 N N . TRP A 1 98 ? 3.792 14.621 -16.787 1.00 90.44 98 TRP A N 1
ATOM 758 C CA . TRP A 1 98 ? 2.661 14.051 -16.064 1.00 90.44 98 TRP A CA 1
ATOM 759 C C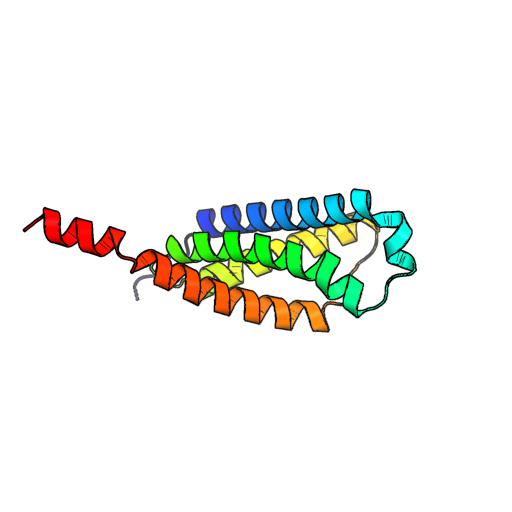 . TRP A 1 98 ? 2.542 12.558 -16.375 1.00 90.44 98 TRP A C 1
ATOM 761 O O . TRP A 1 98 ? 2.083 12.179 -17.454 1.00 90.44 98 TRP A O 1
ATOM 771 N N . PHE A 1 99 ? 2.926 11.718 -15.415 1.00 88.12 99 PHE A N 1
ATOM 772 C CA . PHE A 1 99 ? 2.917 10.272 -15.568 1.00 88.12 99 PHE A CA 1
ATOM 773 C C . PHE A 1 99 ? 1.867 9.626 -14.668 1.00 88.12 99 PHE A C 1
ATOM 775 O O . PHE A 1 99 ? 1.910 9.729 -13.441 1.00 88.12 99 PHE A O 1
ATOM 782 N N . VAL A 1 100 ? 0.948 8.891 -15.291 1.00 84.19 100 VAL A N 1
ATOM 783 C CA . VAL A 1 100 ? -0.003 8.009 -14.611 1.00 84.19 100 VAL A CA 1
ATOM 784 C C . VAL A 1 100 ? 0.254 6.594 -15.104 1.00 84.19 100 VAL A C 1
ATOM 786 O O . VAL A 1 100 ? 0.257 6.355 -16.311 1.00 84.19 100 VAL A O 1
ATOM 789 N N . SER A 1 101 ? 0.461 5.661 -14.170 1.00 81.12 101 SER A N 1
ATOM 790 C CA . SER A 1 101 ? 0.705 4.254 -14.501 1.00 81.12 101 SER A CA 1
ATOM 791 C C . SER A 1 101 ? -0.403 3.724 -15.418 1.00 81.12 101 SER A C 1
ATOM 793 O O . SER A 1 101 ? -1.574 3.813 -15.047 1.00 81.12 101 SER A O 1
ATOM 795 N N . PRO A 1 102 ? -0.085 3.117 -16.576 1.00 80.56 102 PRO A N 1
ATOM 796 C CA . PRO A 1 102 ? -1.094 2.489 -17.431 1.00 80.56 102 PRO A CA 1
ATOM 797 C C . PRO A 1 102 ? -1.781 1.295 -16.746 1.00 80.56 102 PRO A C 1
ATOM 799 O O . PRO A 1 102 ? -2.870 0.898 -17.155 1.00 80.56 102 PRO A O 1
ATOM 802 N N . LEU A 1 103 ? -1.186 0.757 -15.674 1.00 82.31 103 LEU A N 1
ATOM 803 C CA . LEU A 1 103 ? -1.739 -0.336 -14.872 1.00 82.31 103 LEU A CA 1
ATOM 804 C C . LEU A 1 103 ? -2.764 0.126 -13.825 1.00 82.31 103 LEU A C 1
ATOM 806 O O . LEU A 1 103 ? -3.299 -0.713 -13.103 1.00 82.31 103 LEU A O 1
ATOM 810 N N . TRP A 1 104 ? -3.121 1.418 -13.787 1.00 82.56 104 TRP A N 1
ATOM 811 C CA . TRP A 1 104 ? -4.069 1.974 -12.811 1.00 82.56 104 TRP A CA 1
ATOM 812 C C . TRP A 1 104 ? -5.410 1.217 -12.744 1.00 82.56 104 TRP A C 1
ATOM 814 O O . TRP A 1 104 ? -6.020 1.124 -11.678 1.00 82.56 104 TRP A O 1
ATOM 824 N N . VAL A 1 105 ? -5.855 0.641 -13.870 1.00 83.44 105 VAL A N 1
ATOM 825 C CA . VAL A 1 105 ? -7.091 -0.156 -13.975 1.00 83.44 105 VAL A CA 1
ATOM 826 C C . VAL A 1 105 ? -7.006 -1.463 -13.181 1.00 83.44 105 VAL A C 1
ATOM 828 O O . VAL A 1 105 ? -8.025 -1.949 -12.699 1.00 83.44 105 VAL A O 1
ATOM 831 N N . ILE A 1 106 ? -5.809 -2.033 -13.038 1.00 83.06 106 ILE A N 1
ATOM 832 C CA . ILE A 1 106 ? -5.542 -3.249 -12.257 1.00 83.06 106 ILE A CA 1
ATOM 833 C C . ILE A 1 106 ? -5.209 -2.874 -10.810 1.00 83.06 106 ILE A C 1
ATOM 835 O O . ILE A 1 106 ? -5.710 -3.506 -9.877 1.00 83.06 106 ILE A O 1
ATOM 839 N N . ASP A 1 107 ? -4.427 -1.811 -10.623 1.00 83.62 107 ASP A N 1
ATOM 840 C CA . ASP A 1 107 ? -4.007 -1.325 -9.308 1.00 83.62 107 ASP A CA 1
ATOM 841 C C . ASP A 1 107 ? -5.205 -0.957 -8.437 1.00 83.62 107 ASP A C 1
ATOM 843 O O . ASP A 1 107 ? -5.278 -1.339 -7.270 1.00 83.62 107 ASP A O 1
ATOM 847 N N . PHE A 1 108 ? -6.196 -0.272 -9.011 1.00 88.06 108 PHE A N 1
ATOM 848 C CA . PHE A 1 108 ? -7.343 0.209 -8.253 1.00 88.06 108 PHE A CA 1
ATOM 849 C C . PHE A 1 108 ? -8.186 -0.928 -7.628 1.00 88.06 108 PHE A C 1
ATOM 851 O O . PHE A 1 108 ? -8.383 -0.910 -6.408 1.00 88.06 108 PHE A O 1
ATOM 858 N N . PRO A 1 109 ? -8.650 -1.956 -8.373 1.00 90.06 109 PRO A N 1
ATOM 859 C CA . PRO A 1 109 ? -9.327 -3.115 -7.787 1.00 90.06 109 PRO A CA 1
ATOM 860 C C . PRO A 1 109 ? -8.491 -3.846 -6.732 1.00 90.06 109 PRO A C 1
ATOM 862 O O . PRO A 1 109 ? -9.016 -4.202 -5.675 1.00 90.06 109 PRO A O 1
ATOM 865 N N . VAL A 1 110 ? -7.195 -4.049 -6.992 1.00 89.19 110 VAL A N 1
ATOM 866 C CA . VAL A 1 110 ? -6.284 -4.723 -6.054 1.00 89.19 110 VAL A CA 1
ATOM 867 C C . VAL A 1 110 ? -6.175 -3.933 -4.751 1.00 89.19 110 VAL A C 1
ATOM 869 O O . VAL A 1 110 ? -6.264 -4.509 -3.662 1.00 89.19 110 VAL A O 1
ATOM 872 N N . THR A 1 111 ? -6.081 -2.611 -4.840 1.00 91.00 111 THR A N 1
ATOM 873 C CA . THR A 1 111 ? -6.067 -1.710 -3.689 1.00 91.00 111 THR A CA 1
ATOM 874 C C . THR A 1 111 ? -7.362 -1.793 -2.881 1.00 91.00 111 THR A C 1
ATOM 876 O O . THR A 1 111 ? -7.319 -1.918 -1.654 1.00 91.00 111 THR A O 1
ATOM 879 N N . VAL A 1 112 ? -8.524 -1.798 -3.541 1.00 93.56 112 VAL A N 1
ATOM 880 C CA . VAL A 1 112 ? -9.828 -1.932 -2.865 1.00 93.56 112 VAL A CA 1
ATOM 881 C C . VAL A 1 112 ? -9.922 -3.257 -2.103 1.00 93.56 112 VAL A C 1
ATOM 883 O O . VAL A 1 112 ? -10.322 -3.271 -0.934 1.00 93.56 112 VAL A O 1
ATOM 886 N N . ILE A 1 113 ? -9.509 -4.363 -2.729 1.00 93.88 113 ILE A N 1
ATOM 887 C CA . ILE A 1 113 ? -9.479 -5.685 -2.090 1.00 93.88 113 ILE A CA 1
ATOM 888 C C . ILE A 1 113 ? -8.523 -5.670 -0.894 1.00 93.88 113 ILE A C 1
ATOM 890 O O . ILE A 1 113 ? -8.901 -6.095 0.199 1.00 93.88 113 ILE A O 1
ATOM 894 N N . THR A 1 114 ? -7.321 -5.121 -1.062 1.00 93.06 114 THR A N 1
ATOM 895 C CA . THR A 1 114 ? -6.303 -5.033 -0.007 1.00 93.06 114 THR A CA 1
ATOM 896 C C . THR A 1 114 ? -6.808 -4.246 1.203 1.00 93.06 114 THR A C 1
ATOM 898 O O . THR A 1 114 ? -6.654 -4.702 2.337 1.00 93.06 114 THR A O 1
ATOM 901 N N . ILE A 1 115 ? -7.489 -3.114 0.991 1.00 94.56 115 ILE A N 1
ATOM 902 C CA . ILE A 1 115 ? -8.123 -2.337 2.069 1.00 94.56 115 ILE A CA 1
ATOM 903 C C . ILE A 1 115 ? -9.180 -3.180 2.795 1.00 94.56 115 ILE A C 1
ATOM 905 O O . ILE A 1 115 ? -9.206 -3.210 4.030 1.00 94.56 115 ILE A O 1
ATOM 909 N N . GLY A 1 116 ? -10.037 -3.882 2.046 1.00 94.25 116 GLY A N 1
ATOM 910 C CA . GLY A 1 116 ? -11.075 -4.747 2.606 1.00 94.25 116 GLY A CA 1
ATOM 911 C C . GLY A 1 116 ? -10.500 -5.874 3.469 1.00 94.25 116 GLY A C 1
ATOM 912 O O . GLY A 1 116 ? -10.907 -6.051 4.621 1.00 94.25 116 GLY A O 1
ATOM 913 N N . VAL A 1 117 ? -9.504 -6.595 2.952 1.00 95.06 117 VAL A N 1
ATOM 914 C CA . VAL A 1 117 ? -8.830 -7.688 3.667 1.00 95.06 117 VAL A CA 1
ATOM 915 C C . VAL A 1 117 ? -8.098 -7.157 4.902 1.00 95.06 117 VAL A C 1
ATOM 917 O O . VAL A 1 117 ? -8.275 -7.695 5.997 1.00 95.06 117 VAL A O 1
ATOM 920 N N . ALA A 1 118 ? -7.354 -6.055 4.776 1.00 94.56 118 ALA A N 1
ATOM 921 C CA . ALA A 1 118 ? -6.653 -5.434 5.898 1.00 94.56 118 ALA A CA 1
ATOM 922 C C . ALA A 1 118 ? -7.606 -5.016 7.021 1.00 94.56 118 ALA A C 1
ATOM 924 O O . ALA A 1 118 ? -7.314 -5.184 8.208 1.00 94.56 118 ALA A O 1
ATOM 925 N N . MET A 1 119 ? -8.779 -4.500 6.658 1.00 93.94 119 MET A N 1
ATOM 926 C CA . MET A 1 119 ? -9.815 -4.127 7.610 1.00 93.94 119 MET A CA 1
ATOM 927 C C . MET A 1 119 ? -10.357 -5.341 8.375 1.00 93.94 119 MET A C 1
ATOM 929 O O . MET A 1 119 ? -10.546 -5.252 9.592 1.00 93.94 119 MET A O 1
ATOM 933 N N . ILE A 1 120 ? -10.588 -6.468 7.695 1.00 93.19 120 ILE A N 1
ATOM 934 C CA . ILE A 1 120 ? -11.041 -7.720 8.321 1.00 93.19 120 ILE A CA 1
ATOM 935 C C . ILE A 1 120 ? -9.971 -8.251 9.281 1.00 93.19 120 ILE A C 1
ATOM 937 O O . ILE A 1 120 ? -10.267 -8.488 10.457 1.00 93.19 120 ILE A O 1
ATOM 941 N N . ILE A 1 121 ? -8.723 -8.366 8.818 1.00 93.38 121 ILE A N 1
ATOM 942 C CA . ILE A 1 121 ? -7.597 -8.857 9.623 1.00 93.38 121 ILE A CA 1
ATOM 943 C C . ILE A 1 121 ? -7.376 -7.947 10.834 1.00 93.38 121 ILE A C 1
ATOM 945 O O . ILE A 1 121 ? -7.363 -8.418 11.970 1.00 93.38 121 ILE A O 1
ATOM 949 N N . GLY A 1 122 ? -7.275 -6.633 10.629 1.00 90.31 122 GLY A N 1
ATOM 950 C CA . GLY A 1 122 ? -7.050 -5.673 11.709 1.00 90.31 122 GLY A CA 1
ATOM 951 C C . GLY A 1 122 ? -8.160 -5.679 12.762 1.00 90.31 122 GLY A C 1
ATOM 952 O O . GLY A 1 122 ? -7.887 -5.585 13.962 1.00 90.31 122 GLY A O 1
ATOM 953 N N . ARG A 1 123 ? -9.424 -5.852 12.348 1.00 88.81 123 ARG A N 1
ATOM 954 C CA . ARG A 1 123 ? -10.553 -6.024 13.278 1.00 88.81 123 ARG A CA 1
ATOM 955 C C . ARG A 1 123 ? -10.468 -7.333 14.056 1.00 88.81 123 ARG A C 1
ATOM 957 O O . ARG A 1 123 ? -10.725 -7.316 15.258 1.00 88.81 123 ARG A O 1
ATOM 964 N N . SER A 1 124 ? -10.101 -8.431 13.400 1.00 88.25 124 SER A N 1
ATOM 965 C CA . SER A 1 124 ? -9.904 -9.730 14.051 1.00 88.25 124 SER A CA 1
ATOM 966 C C . SER A 1 124 ? -8.781 -9.664 15.093 1.00 88.25 124 SER A C 1
ATOM 968 O O . SER A 1 124 ? -8.991 -9.993 16.257 1.00 88.25 124 SER A O 1
ATOM 970 N N . LEU A 1 125 ? -7.628 -9.089 14.734 1.00 87.75 125 LEU A N 1
ATOM 971 C CA . LEU A 1 125 ? -6.478 -8.914 15.630 1.00 87.75 125 LEU A CA 1
ATOM 972 C C . LEU A 1 125 ? -6.775 -8.036 16.851 1.00 87.75 125 LEU A C 1
ATOM 974 O O . LEU A 1 125 ? -6.126 -8.177 17.886 1.00 87.75 125 LEU A O 1
ATOM 978 N 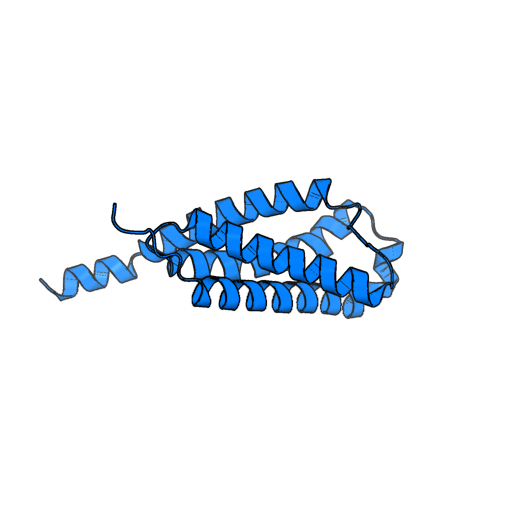N . ARG A 1 126 ? -7.736 -7.116 16.744 1.00 83.00 126 ARG A N 1
ATOM 979 C CA . ARG A 1 126 ? -8.204 -6.313 17.880 1.00 83.00 126 ARG A CA 1
ATOM 980 C C . ARG A 1 126 ? -9.069 -7.124 18.847 1.00 83.00 126 ARG A C 1
ATOM 982 O O . ARG A 1 126 ? -9.023 -6.870 20.044 1.00 83.00 126 ARG A O 1
ATOM 989 N N . LYS A 1 127 ? -9.863 -8.062 18.324 1.00 72.81 127 LYS A N 1
ATOM 990 C CA . LYS A 1 127 ? -10.776 -8.928 19.089 1.00 72.81 127 LYS A CA 1
ATOM 991 C C . LYS A 1 127 ? -10.132 -10.244 19.553 1.00 72.81 127 LYS A C 1
ATOM 993 O O . LYS A 1 127 ? -10.783 -11.004 20.258 1.00 72.81 127 LYS A O 1
ATOM 998 N N . GLY A 1 128 ? -8.900 -10.528 19.128 1.00 62.44 128 GLY A N 1
ATOM 999 C CA . GLY A 1 128 ? -8.200 -11.784 19.396 1.00 62.44 128 GLY A CA 1
ATOM 1000 C C . GLY A 1 128 ? -7.959 -12.073 20.887 1.00 62.44 128 GLY A C 1
ATOM 1001 O O . GLY A 1 128 ? -8.088 -11.174 21.721 1.00 62.44 128 GLY A O 1
ATOM 1002 N N . PRO A 1 129 ? -7.555 -13.313 21.228 1.00 53.44 129 PRO A N 1
ATOM 1003 C CA . PRO A 1 129 ? -7.588 -13.860 22.587 1.00 53.44 129 PRO A CA 1
ATOM 1004 C C . PRO A 1 129 ? -6.903 -12.973 23.629 1.00 53.44 129 PRO A C 1
ATOM 1006 O O . PRO A 1 129 ? -7.413 -12.831 24.727 1.00 53.44 129 PRO A O 1
ATOM 1009 N N . ILE A 1 130 ? -5.808 -12.283 23.299 1.00 52.94 130 ILE A N 1
ATOM 1010 C CA . ILE A 1 130 ? -5.089 -11.385 24.226 1.00 52.94 130 ILE A CA 1
ATOM 1011 C C . ILE A 1 130 ? -6.014 -10.317 24.855 1.00 52.94 130 ILE A C 1
ATOM 1013 O O . ILE A 1 130 ? -5.811 -9.926 26.003 1.00 52.94 130 ILE A O 1
ATOM 1017 N N . ALA A 1 131 ? -7.058 -9.877 24.144 1.00 52.81 131 ALA A N 1
ATOM 1018 C CA . ALA A 1 131 ? -8.070 -8.978 24.693 1.00 52.81 131 ALA A CA 1
ATOM 1019 C C . ALA A 1 131 ? -9.012 -9.681 25.692 1.00 52.81 131 ALA A C 1
ATOM 1021 O O . ALA A 1 131 ? -9.396 -9.064 26.680 1.00 52.81 131 ALA A O 1
ATOM 1022 N N . SER A 1 132 ? -9.342 -10.963 25.490 1.00 49.91 132 SER A N 1
ATOM 1023 C CA . SER A 1 132 ? -10.172 -11.738 26.425 1.00 49.91 132 SER A CA 1
ATOM 1024 C C . SER A 1 132 ? -9.424 -12.130 27.703 1.00 49.91 132 SER A C 1
ATOM 1026 O O . SER A 1 132 ? -10.037 -12.185 28.763 1.00 49.91 132 SER A O 1
ATOM 1028 N N . TRP A 1 133 ? -8.103 -12.344 27.645 1.00 49.44 133 TRP A N 1
ATOM 1029 C CA . TRP A 1 133 ? -7.288 -12.600 28.846 1.00 49.44 133 TRP A CA 1
ATOM 1030 C C . TRP A 1 133 ? -7.205 -11.377 29.768 1.00 49.44 133 TRP A C 1
ATOM 1032 O O . TRP A 1 133 ? -7.229 -11.540 30.983 1.00 49.44 133 TRP A O 1
ATOM 1042 N N . LYS A 1 134 ? -7.163 -10.154 29.216 1.00 49.59 134 LYS A N 1
ATOM 1043 C CA . LYS A 1 134 ? -7.191 -8.925 30.029 1.00 49.59 134 LYS A CA 1
ATOM 1044 C C . LYS A 1 134 ? -8.521 -8.720 30.756 1.00 49.59 134 LYS A C 1
ATOM 1046 O O . LYS A 1 134 ? -8.505 -8.296 31.899 1.00 49.59 134 LYS A O 1
ATOM 1051 N N . VAL A 1 135 ? -9.645 -9.066 30.127 1.00 54.97 135 VAL A N 1
ATOM 1052 C CA . VAL A 1 135 ? -10.976 -8.966 30.756 1.00 54.97 135 VAL A CA 1
ATOM 1053 C C . VAL A 1 135 ? -11.147 -9.982 31.893 1.00 54.97 135 VAL A C 1
ATOM 1055 O O . VAL A 1 135 ? -11.816 -9.691 32.875 1.00 54.97 135 VAL A O 1
ATOM 1058 N N . ASN A 1 136 ? -10.515 -11.154 31.794 1.00 50.62 136 ASN A N 1
ATOM 1059 C CA . ASN A 1 136 ? -10.599 -12.190 32.829 1.00 50.62 136 ASN A CA 1
ATOM 1060 C C . ASN A 1 136 ? -9.611 -12.011 33.992 1.00 50.62 136 ASN A C 1
ATOM 1062 O O . ASN A 1 136 ? -9.758 -12.697 34.993 1.00 50.62 136 ASN A O 1
ATOM 1066 N N . ALA A 1 137 ? -8.602 -11.144 33.870 1.00 55.59 137 ALA A N 1
ATOM 1067 C CA . ALA A 1 137 ? -7.645 -10.873 34.948 1.00 55.59 137 ALA A CA 1
ATOM 1068 C C . ALA A 1 137 ? -8.071 -9.706 35.863 1.00 55.59 137 ALA A C 1
ATOM 1070 O O . ALA A 1 137 ? -7.408 -9.449 36.864 1.00 55.59 137 ALA A O 1
ATOM 1071 N N . GLU A 1 138 ? -9.142 -8.990 35.504 1.00 49.38 138 GLU A N 1
ATOM 1072 C CA . GLU A 1 138 ? -9.680 -7.832 36.236 1.00 49.38 138 GLU A CA 1
ATOM 1073 C C . GLU A 1 138 ? -11.020 -8.132 36.953 1.00 49.38 138 GLU A C 1
ATOM 1075 O O . GLU A 1 138 ? -11.611 -7.219 37.527 1.00 49.38 138 GLU A O 1
ATOM 1080 N N . ASN A 1 139 ? -11.476 -9.394 36.952 1.00 46.59 139 ASN A N 1
ATOM 1081 C CA . ASN A 1 139 ? -12.623 -9.908 37.723 1.00 46.59 139 ASN A CA 1
ATOM 1082 C C . ASN A 1 139 ? -12.161 -10.949 38.747 1.00 46.59 139 ASN A C 1
ATOM 1084 O O . ASN A 1 139 ? -12.859 -11.095 39.774 1.00 46.59 139 ASN A O 1
#

Radius of gyration: 17.91 Å; chains: 1; bounding box: 40×32×58 Å